Protein AF-A0A151E9A9-F1 (afdb_monomer)

Solvent-accessible surface area (backbone atoms only — not comparable to full-atom values): 10242 Å² total; per-residue (Å²): 112,76,69,57,55,53,50,52,52,50,54,53,57,52,52,72,73,62,75,69,74,76,79,66,44,59,63,55,28,46,74,70,74,24,51,66,46,77,49,75,43,79,44,78,43,98,84,72,51,77,46,80,44,77,44,51,31,26,39,74,47,99,91,40,72,29,50,24,66,41,37,73,67,58,73,32,64,55,94,73,56,66,79,82,77,49,39,49,70,75,35,76,43,68,76,92,71,82,69,76,45,30,60,92,30,38,70,45,62,65,88,93,63,86,81,71,24,26,14,36,74,73,67,75,80,69,68,85,67,52,71,71,48,58,65,52,50,54,53,53,51,52,52,52,52,53,53,52,52,52,51,53,51,51,53,50,55,53,50,49,53,62,67,60,69,74,68,84,125

Structure (mmCIF, N/CA/C/O backbone):
data_AF-A0A151E9A9-F1
#
_entry.id   AF-A0A151E9A9-F1
#
loop_
_atom_site.group_PDB
_atom_site.id
_atom_site.type_symbol
_atom_site.label_atom_id
_atom_site.label_alt_id
_atom_site.label_comp_id
_atom_site.label_asym_id
_atom_site.label_entity_id
_atom_site.label_seq_id
_atom_site.pdbx_PDB_ins_code
_atom_site.Cartn_x
_atom_site.Cartn_y
_atom_site.Cartn_z
_atom_site.occupancy
_atom_site.B_iso_or_equiv
_atom_site.auth_seq_id
_atom_site.auth_comp_id
_atom_site.auth_asym_id
_atom_site.auth_atom_id
_atom_site.pdbx_PDB_model_num
ATOM 1 N N . MET A 1 1 ? 30.237 12.620 -21.733 1.00 59.47 1 MET A N 1
ATOM 2 C CA . MET A 1 1 ? 28.820 12.600 -22.175 1.00 59.47 1 MET A CA 1
ATOM 3 C C . MET A 1 1 ? 28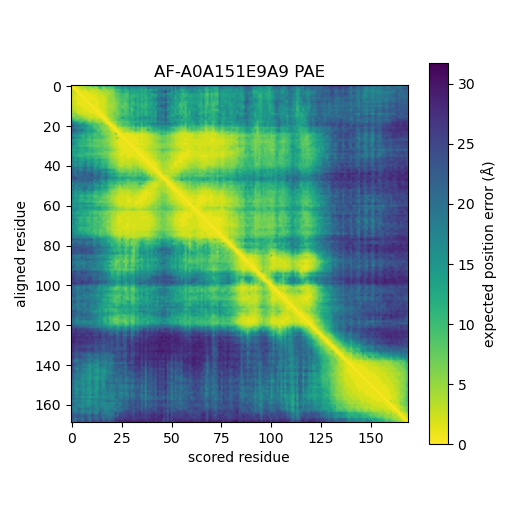.195 11.201 -22.215 1.00 59.47 1 MET A C 1
ATOM 5 O O . MET A 1 1 ? 27.199 11.014 -21.534 1.00 59.47 1 MET A O 1
ATOM 9 N N . LYS A 1 2 ? 28.770 10.189 -22.893 1.00 66.69 2 LYS A N 1
ATOM 10 C CA . LYS A 1 2 ? 28.167 8.832 -22.995 1.00 66.69 2 LYS A CA 1
ATOM 11 C C . LYS A 1 2 ? 27.825 8.154 -21.648 1.00 66.69 2 LYS A C 1
ATOM 13 O O . LYS A 1 2 ? 26.790 7.513 -21.535 1.00 66.69 2 LYS A O 1
ATOM 18 N N . ARG A 1 3 ? 28.650 8.348 -20.608 1.00 75.12 3 ARG A N 1
ATOM 19 C CA . ARG A 1 3 ? 28.414 7.793 -19.255 1.00 75.12 3 ARG A CA 1
ATOM 20 C C . ARG A 1 3 ? 27.231 8.438 -18.513 1.00 75.12 3 ARG A C 1
ATOM 22 O O . ARG A 1 3 ? 26.585 7.770 -17.720 1.00 75.12 3 ARG A O 1
ATOM 29 N N . ILE A 1 4 ? 26.927 9.708 -18.797 1.00 84.38 4 ILE A N 1
ATOM 30 C CA . ILE A 1 4 ? 25.841 10.460 -18.140 1.00 84.38 4 ILE A CA 1
ATOM 31 C C . ILE A 1 4 ? 24.476 9.982 -18.651 1.00 84.38 4 ILE A C 1
ATOM 33 O O . ILE A 1 4 ? 23.560 9.780 -17.863 1.00 84.38 4 ILE A O 1
ATOM 37 N N . ILE A 1 5 ? 24.366 9.719 -19.957 1.00 85.94 5 ILE A N 1
ATOM 38 C CA . ILE A 1 5 ? 23.136 9.208 -20.584 1.00 85.94 5 ILE A CA 1
ATOM 39 C C . ILE A 1 5 ? 22.781 7.814 -20.037 1.00 85.94 5 ILE A C 1
ATOM 41 O O . ILE A 1 5 ? 21.622 7.542 -19.745 1.00 85.94 5 ILE A O 1
ATOM 45 N N . LEU A 1 6 ? 23.786 6.956 -19.828 1.00 78.38 6 LEU A N 1
ATOM 46 C CA . LEU A 1 6 ? 23.614 5.619 -19.246 1.00 78.38 6 LEU A CA 1
ATOM 47 C C . LEU A 1 6 ? 23.111 5.668 -17.794 1.00 78.38 6 LEU A C 1
ATOM 49 O O . LEU A 1 6 ? 22.205 4.921 -17.433 1.00 78.38 6 LEU A O 1
ATOM 53 N N . LEU A 1 7 ? 23.661 6.574 -16.979 1.00 84.00 7 LEU A N 1
ATOM 54 C CA . LEU A 1 7 ? 23.225 6.769 -15.593 1.00 84.00 7 LEU A CA 1
ATOM 55 C C . LEU A 1 7 ? 21.803 7.331 -15.507 1.00 84.00 7 LEU A C 1
ATOM 57 O O . LEU A 1 7 ? 21.016 6.842 -14.701 1.00 84.00 7 LEU A O 1
ATOM 61 N N . LEU A 1 8 ? 21.454 8.303 -16.357 1.00 85.75 8 LEU A N 1
ATOM 62 C CA . LEU A 1 8 ? 20.096 8.852 -16.426 1.00 85.75 8 LEU A CA 1
ATOM 63 C C . LEU A 1 8 ? 19.077 7.794 -16.859 1.00 85.75 8 LEU A C 1
ATOM 65 O O . LEU A 1 8 ? 18.018 7.691 -16.246 1.00 85.75 8 LEU A O 1
ATOM 69 N N . GLY A 1 9 ? 19.412 6.970 -17.858 1.00 84.31 9 GLY A N 1
ATOM 70 C CA . GLY A 1 9 ? 18.560 5.860 -18.290 1.00 84.31 9 GLY A CA 1
ATOM 71 C C . GLY A 1 9 ? 18.319 4.838 -17.176 1.00 84.31 9 GLY A C 1
ATOM 72 O O . GLY A 1 9 ? 17.183 4.428 -16.954 1.00 84.31 9 GLY A O 1
ATOM 73 N N . LEU A 1 10 ? 19.363 4.482 -16.421 1.00 82.12 10 LEU A N 1
ATOM 74 C CA . LEU A 1 10 ? 19.241 3.580 -15.275 1.00 82.12 10 LEU A CA 1
ATOM 75 C C . LEU A 1 10 ? 18.354 4.183 -14.170 1.00 82.12 10 LEU A C 1
ATOM 77 O O . LEU A 1 10 ? 17.442 3.518 -13.685 1.00 82.12 10 LEU A O 1
ATOM 81 N N . LEU A 1 11 ? 18.569 5.452 -13.813 1.00 80.12 11 LEU A N 1
ATOM 82 C CA . LEU A 1 11 ? 17.776 6.161 -12.801 1.00 80.12 11 LEU A CA 1
ATOM 83 C C . LEU A 1 11 ? 16.285 6.224 -13.157 1.00 80.12 11 LEU A C 1
ATOM 85 O O . LEU A 1 11 ? 15.444 6.023 -12.278 1.00 80.12 11 LEU A O 1
ATOM 89 N N . LEU A 1 12 ? 15.964 6.438 -14.437 1.00 79.25 12 LEU A N 1
ATOM 90 C CA . LEU A 1 12 ? 14.586 6.465 -14.933 1.00 79.25 12 LEU A CA 1
ATOM 91 C C . LEU A 1 12 ? 13.909 5.089 -14.824 1.00 79.25 12 LEU A C 1
ATOM 93 O O . LEU A 1 12 ? 12.756 4.995 -14.406 1.00 79.25 12 LEU A O 1
ATOM 97 N N . VAL A 1 13 ? 14.639 4.014 -15.141 1.00 74.25 13 VAL A N 1
ATOM 98 C CA . VAL A 1 13 ? 14.141 2.634 -15.007 1.00 74.25 13 VAL A CA 1
ATOM 99 C C . VAL A 1 13 ? 13.921 2.259 -13.538 1.00 74.25 13 VAL A C 1
ATOM 101 O O . VAL A 1 13 ? 12.913 1.623 -13.219 1.00 74.25 13 VAL A O 1
ATOM 104 N N . LEU A 1 14 ? 14.805 2.686 -12.627 1.00 71.56 14 LEU A N 1
ATOM 105 C CA . LEU A 1 14 ? 14.586 2.496 -11.189 1.00 71.56 14 LEU A CA 1
ATOM 106 C C . LEU A 1 14 ? 13.366 3.286 -10.686 1.00 71.56 14 LEU A C 1
ATOM 108 O O . LEU A 1 14 ? 12.594 2.732 -9.910 1.00 71.56 14 LEU A O 1
ATOM 112 N N . HIS A 1 15 ? 13.123 4.519 -11.149 1.00 68.44 15 HIS A N 1
ATOM 113 C CA . HIS A 1 15 ? 11.946 5.301 -10.724 1.00 68.44 15 HIS A CA 1
ATOM 114 C C . HIS A 1 15 ? 10.619 4.618 -11.082 1.00 68.44 15 HIS A C 1
ATOM 116 O O . HIS A 1 15 ? 9.702 4.588 -10.264 1.00 68.44 15 HIS A O 1
ATOM 122 N N . LEU A 1 16 ? 10.535 3.991 -12.258 1.00 62.66 16 LEU A N 1
ATOM 123 C CA . LEU A 1 16 ? 9.348 3.233 -12.672 1.00 62.66 16 LEU A CA 1
ATOM 124 C C . LEU A 1 16 ? 9.128 1.957 -11.843 1.00 62.66 16 LEU A C 1
ATOM 126 O O . LEU A 1 16 ? 8.011 1.448 -11.786 1.00 62.66 16 LEU A O 1
ATOM 130 N N . CYS A 1 17 ? 10.165 1.442 -11.178 1.00 57.75 17 CYS A N 1
ATOM 131 C CA . CYS A 1 17 ? 10.049 0.272 -10.307 1.00 57.75 17 CYS A CA 1
ATOM 132 C C . CYS A 1 17 ? 9.557 0.613 -8.890 1.00 57.75 17 CYS A C 1
ATOM 134 O O . CYS A 1 17 ? 9.108 -0.292 -8.190 1.00 57.75 17 CYS A O 1
ATOM 136 N N . PHE A 1 18 ? 9.612 1.884 -8.474 1.00 52.53 18 PHE A N 1
ATOM 137 C CA . PHE A 1 18 ? 9.279 2.320 -7.111 1.00 52.53 18 PHE A CA 1
ATOM 138 C C . PHE A 1 18 ? 8.102 3.291 -7.034 1.00 52.53 18 PHE A C 1
ATOM 140 O O . PHE A 1 18 ? 7.978 4.012 -6.045 1.00 52.53 18 PHE A O 1
ATOM 147 N N . ALA A 1 19 ? 7.194 3.285 -8.012 1.00 50.09 19 ALA A N 1
ATOM 148 C CA . ALA A 1 19 ? 5.866 3.864 -7.819 1.00 50.09 19 ALA A CA 1
ATOM 149 C C . ALA A 1 19 ? 5.063 2.999 -6.823 1.00 50.09 19 ALA A C 1
ATOM 151 O O . ALA A 1 19 ? 4.071 2.359 -7.165 1.00 50.09 19 ALA A O 1
ATOM 152 N N . ALA A 1 20 ? 5.541 2.930 -5.581 1.00 53.81 20 ALA A N 1
ATOM 153 C CA . ALA A 1 20 ? 4.790 2.447 -4.447 1.00 53.81 20 ALA A CA 1
ATOM 154 C C . ALA A 1 20 ? 3.724 3.507 -4.182 1.00 53.81 20 ALA A C 1
ATOM 156 O O . ALA A 1 20 ? 3.993 4.558 -3.601 1.00 53.81 20 ALA A O 1
ATOM 157 N N . THR A 1 21 ? 2.516 3.256 -4.677 1.00 60.34 21 THR A N 1
ATOM 158 C CA . THR A 1 21 ? 1.333 3.969 -4.207 1.00 60.34 21 THR A CA 1
ATOM 159 C C . THR A 1 21 ? 1.311 3.856 -2.683 1.00 60.34 21 THR A C 1
ATOM 161 O O . THR A 1 21 ? 1.672 2.819 -2.137 1.00 60.34 21 THR A O 1
ATOM 164 N N . ALA A 1 22 ? 1.008 4.935 -1.966 1.00 62.56 22 ALA A N 1
ATOM 165 C CA . ALA A 1 22 ? 0.896 4.872 -0.512 1.00 62.56 22 ALA A CA 1
ATOM 166 C C . ALA A 1 22 ? -0.346 4.041 -0.131 1.00 62.56 22 ALA A C 1
ATOM 168 O O . ALA A 1 22 ? -1.347 4.127 -0.846 1.00 62.56 22 ALA A O 1
ATOM 169 N N . PRO A 1 23 ? -0.317 3.245 0.957 1.00 66.81 23 PRO A N 1
ATOM 170 C CA . PRO A 1 23 ? -1.491 2.496 1.406 1.00 66.81 23 PRO A CA 1
ATOM 171 C C . PRO A 1 23 ? -2.697 3.426 1.596 1.00 66.81 23 PRO A C 1
ATOM 173 O O . PRO A 1 23 ? -2.516 4.576 2.006 1.00 66.81 23 PRO A O 1
ATOM 176 N N . PRO A 1 24 ? -3.931 2.961 1.324 1.00 75.56 24 PRO A N 1
ATOM 177 C CA . PRO A 1 24 ? -5.130 3.789 1.293 1.00 75.56 24 PRO A CA 1
ATOM 178 C C . PRO A 1 24 ? -5.671 3.913 2.720 1.00 75.56 24 PRO A C 1
ATOM 180 O O . PRO A 1 24 ? -6.800 3.543 3.037 1.00 75.56 24 PRO A O 1
ATOM 183 N N . VAL A 1 25 ? -4.800 4.342 3.631 1.00 82.94 25 VAL A N 1
ATOM 184 C CA . VAL A 1 25 ? -5.047 4.289 5.071 1.00 82.94 25 VAL A CA 1
ATOM 185 C C . VAL A 1 25 ? -6.222 5.191 5.450 1.00 82.94 25 VAL A C 1
ATOM 187 O O . VAL A 1 25 ? -7.031 4.829 6.301 1.00 82.94 25 VAL A O 1
ATOM 190 N N . LYS A 1 26 ? -6.349 6.331 4.760 1.00 85.62 26 LYS A N 1
ATOM 191 C CA . LYS A 1 26 ? -7.487 7.241 4.880 1.00 85.62 26 LYS A CA 1
ATOM 192 C C . LYS A 1 26 ? -8.802 6.541 4.541 1.00 85.62 26 LYS A C 1
ATOM 194 O O . LYS A 1 26 ? -9.681 6.468 5.394 1.00 85.62 26 LYS A O 1
ATOM 199 N N . ASP A 1 27 ? -8.899 5.981 3.338 1.00 79.50 27 ASP A N 1
ATOM 200 C CA . ASP A 1 27 ? -10.132 5.353 2.854 1.00 79.50 27 ASP A CA 1
ATOM 201 C C . ASP A 1 27 ? -10.527 4.165 3.735 1.00 79.50 27 ASP A C 1
ATOM 203 O O . ASP A 1 27 ? -11.706 3.941 4.006 1.00 79.50 27 ASP A O 1
ATOM 207 N N . TYR A 1 28 ? -9.544 3.411 4.238 1.00 81.12 28 TYR A N 1
ATOM 208 C CA . TYR A 1 28 ? -9.807 2.343 5.197 1.00 81.12 28 TYR A CA 1
ATOM 209 C C . TYR A 1 28 ? -10.418 2.877 6.497 1.00 81.12 28 TYR A C 1
ATOM 211 O O . TYR A 1 28 ? -11.388 2.311 6.990 1.00 81.12 28 TYR A O 1
ATOM 219 N N . CYS A 1 29 ? -9.878 3.969 7.036 1.00 86.44 29 CYS A N 1
ATOM 220 C CA . CYS A 1 29 ? -10.363 4.608 8.255 1.00 86.44 29 CYS A CA 1
ATOM 221 C C . CYS A 1 29 ? -11.822 5.075 8.136 1.00 86.44 29 CYS A C 1
ATOM 223 O O . CYS A 1 29 ? -12.672 4.709 8.948 1.00 86.44 29 CYS A O 1
ATOM 225 N N . GLU A 1 30 ? -12.109 5.838 7.081 1.00 87.81 30 GLU A N 1
ATOM 226 C CA . GLU A 1 30 ? -13.418 6.454 6.847 1.00 87.81 30 GLU A CA 1
ATOM 227 C C . GLU A 1 30 ? -14.491 5.395 6.562 1.00 87.81 30 GLU A C 1
ATOM 229 O O . GLU A 1 30 ? -15.607 5.482 7.073 1.00 87.81 30 GLU A O 1
ATOM 234 N N . ASN A 1 31 ? -14.144 4.326 5.837 1.00 81.88 31 ASN A N 1
ATOM 235 C CA . ASN A 1 31 ? -15.067 3.218 5.575 1.00 81.88 31 ASN A CA 1
ATOM 236 C C . ASN A 1 31 ? -15.436 2.407 6.826 1.00 81.88 31 ASN A C 1
ATOM 238 O O . ASN A 1 31 ? -16.465 1.733 6.832 1.00 81.88 31 ASN A O 1
ATOM 242 N N . GLN A 1 32 ? -14.618 2.452 7.879 1.00 81.75 32 GLN A N 1
ATOM 243 C CA . GLN A 1 32 ? -14.958 1.859 9.176 1.00 81.75 32 GLN A CA 1
ATOM 244 C C . GLN A 1 32 ? -15.883 2.764 10.009 1.00 81.75 32 GLN A C 1
ATOM 246 O O . GLN A 1 32 ? -16.250 2.406 11.127 1.00 81.75 32 GLN A O 1
ATOM 251 N N . GLY A 1 33 ? -16.275 3.924 9.470 1.00 87.19 33 GLY A N 1
ATOM 252 C CA . GLY A 1 33 ? -17.073 4.925 10.172 1.00 87.19 33 GLY A CA 1
ATOM 253 C C . GLY A 1 33 ? -16.258 5.764 11.157 1.00 87.19 33 GLY A C 1
ATOM 254 O O . GLY A 1 33 ? -16.839 6.363 12.059 1.00 87.19 33 GLY A O 1
ATOM 255 N N . TYR A 1 34 ? -14.928 5.792 11.014 1.00 92.12 34 TYR A N 1
ATOM 256 C CA . TYR A 1 34 ? -14.027 6.530 11.897 1.00 92.12 34 TYR A CA 1
ATOM 257 C C . TYR A 1 34 ? -13.516 7.812 11.252 1.00 92.12 34 TYR A C 1
ATOM 259 O O . TYR A 1 34 ? -13.398 7.922 10.033 1.00 92.12 34 TYR A O 1
ATOM 267 N N . GLU A 1 35 ? -13.185 8.789 12.091 1.00 95.00 35 GLU A N 1
ATOM 268 C CA . GLU A 1 35 ? -12.646 10.064 11.635 1.00 95.00 35 GLU A CA 1
ATOM 269 C C . GLU A 1 35 ? -11.143 9.925 11.358 1.00 95.00 35 GLU A C 1
ATOM 271 O O . GLU A 1 35 ? -10.360 9.522 12.228 1.00 95.00 35 GLU A O 1
ATOM 276 N N . TYR A 1 36 ? -10.738 10.273 10.137 1.00 94.19 36 TYR A N 1
ATOM 277 C CA . TYR A 1 36 ? -9.335 10.355 9.755 1.00 94.19 36 TYR A CA 1
ATOM 278 C C . TYR A 1 36 ? -8.762 11.721 10.133 1.00 94.19 36 TYR A C 1
ATOM 280 O O . TYR A 1 36 ? -9.256 12.760 9.696 1.00 94.19 36 TYR A O 1
ATOM 288 N N . SER A 1 37 ? -7.685 11.724 10.914 1.00 93.81 37 SER A N 1
ATOM 289 C CA . SER A 1 37 ? -7.035 12.947 11.381 1.00 93.81 37 SER A CA 1
ATOM 290 C C . SER A 1 37 ? -5.542 12.923 11.084 1.00 93.81 37 SER A C 1
ATOM 292 O O . SER A 1 37 ? -4.878 11.890 11.175 1.00 93.81 37 SER A O 1
ATOM 294 N N . THR A 1 38 ? -4.986 14.083 10.749 1.00 93.88 38 THR A N 1
ATOM 295 C CA . THR A 1 38 ? -3.549 14.255 10.527 1.00 93.88 38 THR A CA 1
ATOM 296 C C . THR A 1 38 ? -2.979 15.184 11.580 1.00 93.88 38 THR A C 1
ATOM 298 O O . THR A 1 38 ? -3.471 16.301 11.746 1.00 93.88 38 THR A O 1
ATOM 301 N N . LYS A 1 39 ? -1.915 14.761 12.261 1.00 91.81 39 LYS A N 1
ATOM 302 C CA . LYS A 1 39 ? -1.221 15.596 13.244 1.00 91.81 39 LYS A CA 1
ATOM 303 C C . LYS A 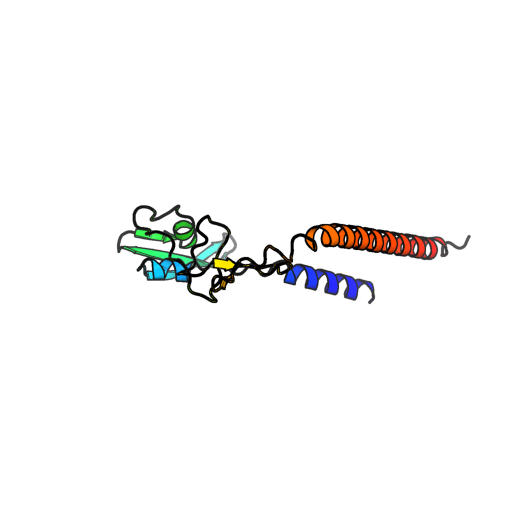1 39 ? 0.237 15.742 12.848 1.00 91.81 39 LYS A C 1
ATOM 305 O O . LYS A 1 39 ? 0.970 14.756 12.768 1.00 91.81 39 LYS A O 1
ATOM 310 N N . THR A 1 40 ? 0.657 16.980 12.633 1.00 91.62 40 THR A N 1
ATOM 311 C CA . THR A 1 40 ? 2.071 17.309 12.464 1.00 91.62 40 THR A CA 1
ATOM 312 C C . THR A 1 40 ? 2.727 17.344 13.836 1.00 91.62 40 THR A C 1
ATOM 314 O O . THR A 1 40 ? 2.302 18.088 14.719 1.00 91.62 40 THR A O 1
ATOM 317 N N . ILE A 1 41 ? 3.735 16.501 14.027 1.00 87.94 41 ILE A N 1
ATOM 318 C CA . ILE A 1 41 ? 4.572 16.487 15.220 1.00 87.94 41 ILE A CA 1
ATOM 319 C C . ILE A 1 41 ? 5.847 17.246 14.881 1.00 87.94 41 ILE A C 1
ATOM 321 O O . ILE A 1 41 ? 6.593 16.845 13.984 1.00 87.94 41 ILE A O 1
ATOM 325 N N . ILE A 1 42 ? 6.065 18.343 15.598 1.00 90.38 42 ILE A N 1
ATOM 326 C CA . ILE A 1 42 ? 7.289 19.131 15.525 1.00 90.38 42 ILE A CA 1
ATOM 327 C C . ILE A 1 42 ? 8.276 18.488 16.493 1.00 90.38 42 ILE A C 1
ATOM 329 O O . ILE A 1 42 ? 8.106 18.577 17.710 1.00 90.38 42 ILE A O 1
ATOM 333 N N . ASN A 1 43 ? 9.279 17.801 15.957 1.00 88.19 43 ASN A N 1
ATOM 334 C CA . ASN A 1 43 ? 10.338 17.225 16.770 1.00 88.19 43 ASN A CA 1
ATOM 335 C C . ASN A 1 43 ? 11.544 18.168 16.760 1.00 88.19 43 ASN A C 1
ATOM 337 O O . ASN A 1 43 ? 12.049 18.544 15.700 1.00 88.19 43 ASN A O 1
ATOM 341 N N . MET A 1 44 ? 12.024 18.524 17.950 1.00 84.19 44 MET A N 1
ATOM 342 C CA . MET A 1 44 ? 13.285 19.242 18.113 1.00 84.19 44 MET A CA 1
ATOM 343 C C . MET A 1 44 ? 14.420 18.235 18.279 1.00 84.19 44 MET A C 1
ATOM 345 O O . MET A 1 44 ? 14.378 17.379 19.161 1.00 84.19 44 MET A O 1
ATOM 349 N N . THR A 1 45 ? 15.437 18.335 17.424 1.00 84.31 45 THR A N 1
ATOM 350 C CA . THR A 1 45 ? 16.687 17.578 17.597 1.00 84.31 45 THR A CA 1
ATOM 351 C C . THR A 1 45 ? 17.645 18.327 18.528 1.00 84.31 45 THR A C 1
ATOM 353 O O . THR A 1 45 ? 17.562 19.548 18.647 1.00 84.31 45 THR A O 1
ATOM 356 N N . GLU A 1 46 ? 18.595 17.614 19.141 1.00 83.31 46 GLU A N 1
ATOM 357 C CA . GLU A 1 46 ? 19.625 18.179 20.035 1.00 83.31 46 GLU A CA 1
ATOM 358 C C . GLU A 1 46 ? 20.415 19.339 19.382 1.00 83.31 46 GLU A C 1
ATOM 360 O O . GLU A 1 46 ? 20.749 20.318 20.042 1.00 83.31 46 GLU A O 1
ATOM 365 N N . ASN A 1 47 ? 20.571 19.316 18.050 1.00 89.69 47 ASN A N 1
ATOM 366 C CA . ASN A 1 47 ? 21.186 20.389 17.255 1.00 89.69 47 ASN A CA 1
ATOM 367 C C . ASN A 1 47 ? 20.230 21.532 16.827 1.00 89.69 47 ASN A C 1
ATOM 369 O O . ASN A 1 47 ? 20.555 22.279 15.906 1.00 89.69 47 ASN A O 1
ATOM 373 N N . ARG A 1 48 ? 19.046 21.687 17.445 1.00 77.94 48 ARG A N 1
ATOM 374 C CA . ARG A 1 48 ? 17.998 22.676 17.077 1.00 77.94 48 ARG A CA 1
ATOM 375 C C . ARG A 1 48 ? 17.537 22.639 15.614 1.00 77.94 48 ARG A 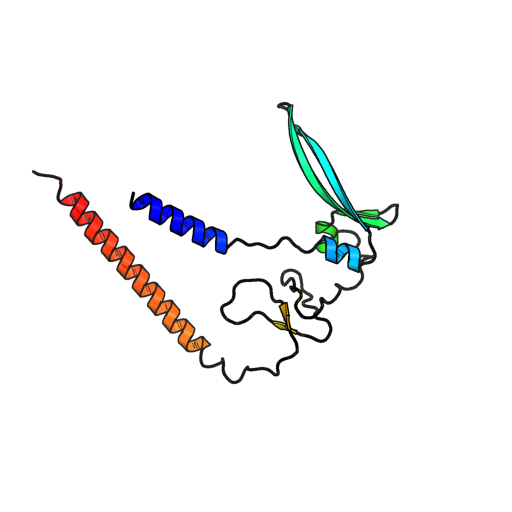C 1
ATOM 377 O O . ARG A 1 48 ? 16.957 23.598 15.115 1.00 77.94 48 ARG A O 1
ATOM 384 N N . THR A 1 49 ? 17.752 21.532 14.920 1.00 80.31 49 THR A N 1
ATOM 385 C CA . THR 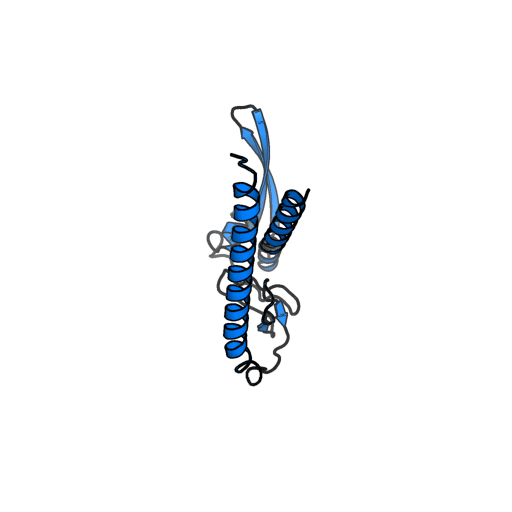A 1 49 ? 17.079 21.274 13.651 1.00 80.31 49 THR A CA 1
ATOM 386 C C . THR A 1 49 ? 15.632 20.880 13.941 1.00 80.31 49 THR A C 1
ATOM 388 O O . THR A 1 49 ? 15.371 19.942 14.699 1.00 80.31 49 THR A O 1
ATOM 391 N N . GLU A 1 50 ? 14.690 21.638 13.389 1.00 84.81 50 GLU A N 1
ATOM 392 C CA . GLU A 1 50 ? 13.261 21.336 13.433 1.00 84.81 50 GLU A CA 1
ATOM 393 C C . GLU A 1 50 ? 12.930 20.400 12.271 1.00 84.81 50 GLU A C 1
ATOM 395 O O . GLU A 1 50 ? 13.240 20.707 11.117 1.00 84.81 50 GLU A O 1
ATOM 400 N N . TYR A 1 51 ? 12.320 19.250 12.561 1.00 84.00 51 TYR A N 1
ATOM 401 C CA . TYR A 1 51 ? 11.774 18.390 11.517 1.00 84.00 51 TYR A CA 1
ATOM 402 C C . TYR A 1 51 ? 10.306 18.074 11.793 1.00 84.00 51 TYR A C 1
ATOM 404 O O . TYR A 1 51 ? 9.917 17.625 12.875 1.00 84.00 51 TYR A O 1
ATOM 412 N N . ASN A 1 52 ? 9.490 18.309 10.768 1.00 86.12 52 ASN A N 1
ATOM 413 C CA . ASN A 1 52 ? 8.052 18.108 10.813 1.00 86.12 52 ASN A CA 1
ATOM 414 C C . ASN A 1 52 ? 7.725 16.692 10.359 1.00 86.12 52 ASN A C 1
ATOM 416 O O . ASN A 1 52 ? 7.945 16.331 9.204 1.00 86.12 52 ASN A O 1
ATOM 420 N N . THR A 1 53 ? 7.187 15.889 11.276 1.00 86.94 53 THR A N 1
ATOM 421 C CA . THR A 1 53 ? 6.692 14.547 10.959 1.00 86.94 53 THR A CA 1
ATOM 422 C C . THR A 1 53 ? 5.172 14.571 10.950 1.00 86.94 53 THR A C 1
ATOM 424 O O . THR A 1 53 ? 4.542 14.710 11.998 1.00 86.94 53 THR A O 1
ATOM 427 N N . THR A 1 54 ? 4.559 14.420 9.779 1.00 88.44 54 THR A N 1
ATOM 428 C CA . THR A 1 54 ? 3.109 14.230 9.687 1.00 88.44 54 THR A CA 1
ATOM 429 C C . THR A 1 54 ? 2.775 12.788 10.041 1.00 88.44 54 THR A C 1
ATOM 431 O O . THR A 1 54 ? 3.221 11.860 9.368 1.00 88.44 54 THR A O 1
ATOM 434 N N . LYS A 1 55 ? 1.997 12.600 11.108 1.00 91.62 55 LYS A N 1
ATOM 435 C CA . LYS A 1 55 ? 1.410 11.307 11.462 1.00 91.62 55 LYS A CA 1
ATOM 436 C C . LYS A 1 55 ? -0.078 11.296 11.142 1.00 91.62 55 LYS A C 1
ATOM 438 O O . LYS A 1 55 ? -0.756 12.322 11.234 1.00 91.62 55 LYS A O 1
ATOM 443 N N . PHE A 1 56 ? -0.568 10.120 10.787 1.00 93.38 56 PHE A N 1
ATOM 444 C CA . PHE A 1 56 ? -1.947 9.884 10.387 1.00 93.38 56 PHE A CA 1
ATOM 445 C C . PHE A 1 56 ? -2.621 9.032 11.452 1.00 93.38 56 PHE A C 1
ATOM 447 O O . PHE A 1 56 ? -2.021 8.077 11.944 1.00 93.38 56 PHE A O 1
ATOM 454 N N . TYR A 1 57 ? -3.856 9.365 11.805 1.00 94.81 57 TYR A N 1
ATOM 455 C CA . TYR A 1 57 ? -4.583 8.714 12.885 1.00 94.81 57 TYR A CA 1
ATOM 456 C C . TYR A 1 57 ? -6.015 8.383 12.484 1.00 94.81 57 TYR A C 1
ATOM 458 O O . TYR A 1 57 ? -6.644 9.110 11.718 1.00 94.81 57 TYR A O 1
ATOM 466 N N . CYS A 1 58 ? -6.526 7.311 13.079 1.00 93.62 58 CYS A N 1
ATOM 467 C CA . CYS A 1 58 ? -7.931 6.939 13.069 1.00 93.62 58 CYS A CA 1
ATOM 468 C C . CYS A 1 58 ? -8.532 7.152 14.451 1.00 93.62 58 CYS A C 1
ATOM 470 O O . CYS A 1 58 ? -8.151 6.463 15.406 1.00 93.62 58 CYS A O 1
ATOM 472 N N . LYS A 1 59 ? -9.471 8.092 14.567 1.00 95.25 59 LYS A N 1
ATOM 473 C CA . LYS A 1 59 ? -10.222 8.327 15.801 1.00 95.25 59 LYS A CA 1
ATOM 474 C C . LYS A 1 59 ? -11.417 7.373 15.842 1.00 95.25 59 LYS A C 1
ATOM 476 O O . LYS A 1 59 ? -12.428 7.587 15.181 1.00 95.25 59 LYS A O 1
ATOM 481 N N . ILE A 1 60 ? -11.270 6.302 16.617 1.00 93.06 60 ILE A N 1
ATOM 482 C CA . ILE A 1 60 ? -12.262 5.225 16.744 1.00 93.06 60 ILE A CA 1
ATOM 483 C C . ILE A 1 60 ? -13.360 5.613 17.740 1.00 93.06 60 ILE A C 1
ATOM 485 O O . ILE A 1 60 ? -14.524 5.263 17.576 1.00 93.06 60 ILE A O 1
ATOM 489 N N . SER A 1 61 ? -12.977 6.314 18.805 1.00 92.56 61 SER A N 1
ATOM 490 C CA . SER A 1 61 ? -13.876 6.900 19.803 1.00 92.56 61 SER A CA 1
ATOM 491 C C . SER A 1 61 ? -13.165 8.068 20.485 1.00 92.56 61 SER A C 1
ATOM 493 O O . SER A 1 61 ? -11.975 8.285 20.251 1.00 92.56 61 SER A O 1
ATOM 495 N N . ASP A 1 62 ? -13.845 8.794 21.371 1.00 91.12 62 ASP A N 1
ATOM 496 C CA . ASP A 1 62 ? -13.226 9.911 22.100 1.00 91.12 62 ASP A CA 1
ATOM 497 C C . ASP A 1 62 ? -12.016 9.495 22.948 1.00 91.12 62 ASP A C 1
ATOM 499 O O . ASP A 1 62 ? -11.072 10.267 23.091 1.00 91.12 62 ASP A O 1
ATOM 503 N N . ASN A 1 63 ? -11.993 8.246 23.424 1.00 92.38 63 ASN A N 1
ATOM 504 C CA . ASN A 1 63 ? -10.912 7.712 24.257 1.00 92.38 63 ASN A CA 1
ATOM 505 C C . ASN A 1 63 ? -9.938 6.800 23.495 1.00 92.38 63 ASN A C 1
ATOM 507 O O . ASN A 1 63 ? -8.984 6.299 24.090 1.00 92.38 63 ASN A O 1
ATOM 511 N N . LEU A 1 64 ? -10.165 6.546 22.200 1.00 92.69 64 LEU A N 1
ATOM 512 C CA . LEU A 1 64 ? -9.332 5.636 21.413 1.00 92.69 64 LEU A CA 1
ATOM 513 C C . LEU A 1 64 ? -8.988 6.244 20.058 1.00 92.69 64 LEU A C 1
ATOM 515 O O . LEU A 1 64 ? -9.826 6.333 19.161 1.00 92.69 64 LEU A O 1
ATOM 519 N N . THR A 1 65 ? -7.717 6.597 19.910 1.00 94.38 65 THR A N 1
ATOM 520 C CA . THR A 1 65 ? -7.116 7.023 18.647 1.00 94.38 65 THR A CA 1
ATOM 521 C C . THR A 1 65 ? -5.968 6.080 18.317 1.00 94.38 65 THR A C 1
ATOM 523 O O . THR A 1 65 ? -5.094 5.854 19.152 1.00 94.38 65 THR A O 1
ATOM 526 N N . CYS A 1 66 ? -5.976 5.525 17.113 1.00 94.19 66 CYS A N 1
ATOM 527 C CA . CYS A 1 66 ? -4.928 4.637 16.624 1.00 94.19 66 CYS A CA 1
ATOM 528 C C . CYS A 1 66 ? -4.075 5.354 15.581 1.00 94.19 66 CYS A C 1
ATOM 530 O O . CYS A 1 66 ? -4.609 6.140 14.799 1.00 94.19 66 CYS A O 1
ATOM 532 N N . ASP A 1 67 ? -2.776 5.051 15.521 1.00 94.44 67 ASP A N 1
ATOM 533 C CA . ASP A 1 67 ? -2.000 5.346 14.315 1.00 94.44 67 ASP A CA 1
ATOM 534 C C . ASP A 1 67 ? -2.666 4.635 13.133 1.00 94.44 67 ASP A C 1
ATOM 536 O O . ASP A 1 67 ? -3.093 3.480 13.240 1.00 94.44 67 ASP A O 1
ATOM 540 N N . ALA A 1 68 ? -2.833 5.350 12.028 1.00 90.44 68 ALA A N 1
ATOM 541 C CA . ALA A 1 68 ? -3.656 4.880 10.933 1.00 90.44 68 ALA A CA 1
ATOM 542 C C . ALA A 1 68 ? -3.033 3.636 10.265 1.00 90.44 68 ALA A C 1
ATOM 544 O O . ALA A 1 68 ? -3.763 2.719 9.884 1.00 90.44 68 ALA A O 1
ATOM 545 N N . PHE A 1 69 ? -1.697 3.536 10.198 1.00 87.94 69 PHE A N 1
ATOM 546 C CA . PHE A 1 69 ? -1.021 2.344 9.678 1.00 87.94 69 PHE A CA 1
ATOM 547 C C . PHE A 1 69 ? -1.160 1.158 10.629 1.00 87.94 69 PHE A C 1
ATOM 549 O O . PHE A 1 69 ? -1.390 0.039 10.172 1.00 87.94 69 PHE A O 1
ATOM 556 N N . ASP A 1 70 ? -1.070 1.387 11.939 1.00 89.75 70 ASP A N 1
ATOM 557 C CA . ASP A 1 70 ? -1.285 0.330 12.932 1.00 89.75 70 ASP A CA 1
ATOM 558 C C . ASP A 1 70 ? -2.741 -0.145 12.960 1.00 89.75 70 ASP A C 1
ATOM 560 O O . ASP A 1 70 ? -2.998 -1.338 13.135 1.00 89.75 70 ASP A O 1
ATOM 564 N N . PHE A 1 71 ? -3.698 0.757 12.748 1.00 88.00 71 PHE A N 1
ATOM 565 C CA . PHE A 1 71 ? -5.107 0.408 12.582 1.00 88.00 71 PHE A CA 1
ATOM 566 C C . PHE A 1 71 ? -5.326 -0.426 11.310 1.00 88.00 71 PHE A C 1
ATOM 568 O O . PHE A 1 71 ? -5.920 -1.503 11.360 1.00 88.00 71 PHE A O 1
ATOM 575 N N . TYR A 1 72 ? -4.762 0.011 10.181 1.00 81.94 72 TYR A N 1
ATOM 576 C CA . TYR A 1 72 ? -4.805 -0.717 8.908 1.00 81.94 72 TYR A CA 1
ATOM 577 C C . TYR A 1 72 ? -4.122 -2.096 8.972 1.00 81.94 72 TYR A C 1
ATOM 579 O O . TYR A 1 72 ? -4.552 -3.057 8.324 1.00 81.94 72 TYR A O 1
ATOM 587 N N . ALA A 1 73 ? -3.066 -2.216 9.776 1.00 80.19 73 ALA A N 1
ATOM 588 C CA . ALA A 1 73 ? -2.337 -3.456 10.019 1.00 80.19 73 ALA A CA 1
ATOM 589 C C . ALA A 1 73 ? -2.96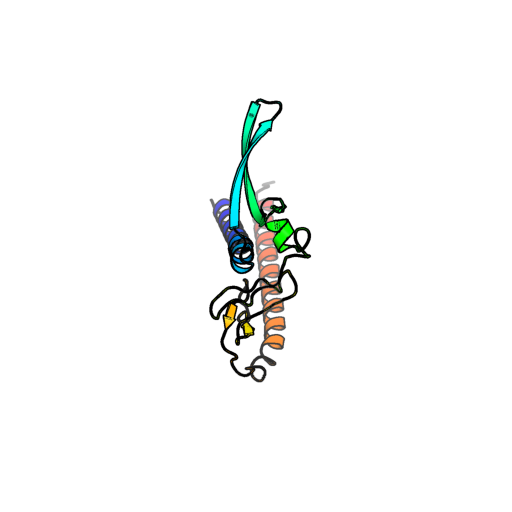3 -4.334 11.118 1.00 80.19 73 ALA A C 1
ATOM 591 O O . ALA A 1 73 ? -2.346 -5.327 11.499 1.00 80.19 73 ALA A O 1
ATOM 592 N N . TYR A 1 74 ? -4.153 -3.991 11.632 1.00 81.62 74 TYR A N 1
ATOM 593 C CA . TYR A 1 74 ? -4.828 -4.731 12.706 1.00 81.62 74 TYR A CA 1
ATOM 594 C C . TYR A 1 74 ? -3.973 -4.881 13.978 1.00 81.62 74 TYR A C 1
ATOM 596 O O . TYR A 1 74 ? -4.068 -5.868 14.702 1.00 81.62 74 TYR A O 1
ATOM 604 N N . LYS A 1 75 ? -3.118 -3.903 14.275 1.00 86.50 75 LYS A N 1
ATOM 605 C CA . LYS A 1 75 ? -2.358 -3.846 15.534 1.00 86.50 75 LYS A CA 1
ATOM 606 C C . LYS A 1 75 ? -3.086 -3.034 16.599 1.00 86.50 75 LYS A C 1
ATOM 608 O O . LYS A 1 75 ? -2.959 -3.315 17.786 1.00 86.50 75 LYS A O 1
ATOM 613 N N . CYS A 1 76 ? -3.867 -2.045 16.173 1.00 88.31 76 CYS A N 1
ATOM 614 C CA . CYS A 1 76 ? -4.658 -1.175 17.036 1.00 88.31 76 CYS A CA 1
ATOM 615 C C . CYS A 1 76 ? -6.135 -1.243 16.630 1.00 88.31 76 CYS A C 1
ATOM 617 O O . CYS A 1 76 ? -6.445 -1.406 15.456 1.00 88.31 76 CYS A O 1
ATOM 619 N N . GLY A 1 77 ? -7.061 -1.151 17.589 1.00 82.69 77 GLY A N 1
ATOM 620 C CA . GLY A 1 77 ? -8.496 -1.056 17.287 1.00 82.69 77 GLY A CA 1
ATOM 621 C C . GLY A 1 77 ? -9.167 -2.327 16.747 1.00 82.69 77 GLY A C 1
ATOM 622 O O . GLY A 1 77 ? -10.312 -2.253 16.319 1.00 82.69 77 GLY A O 1
ATOM 623 N N . VAL A 1 78 ? -8.510 -3.493 16.802 1.00 74.94 78 VAL A N 1
ATOM 624 C CA . VAL A 1 78 ? -8.991 -4.771 16.220 1.00 74.94 78 VAL A CA 1
ATOM 625 C C . VAL A 1 78 ? -10.388 -5.173 16.690 1.00 74.94 78 VAL A C 1
ATOM 627 O O . VAL A 1 78 ? -11.185 -5.687 15.916 1.00 74.94 78 VAL A O 1
ATOM 630 N N . LYS A 1 79 ? -10.705 -4.924 17.965 1.00 76.81 79 LYS A N 1
ATOM 631 C CA . LYS A 1 79 ? -12.030 -5.230 18.530 1.00 76.81 79 LYS A CA 1
ATOM 632 C C . LYS A 1 79 ? -13.148 -4.372 17.930 1.00 76.81 79 LYS A C 1
ATOM 634 O O . LYS A 1 79 ? -14.308 -4.753 18.022 1.00 76.81 79 LYS A O 1
ATOM 639 N N . ASN A 1 80 ? -12.787 -3.238 17.337 1.00 66.50 80 ASN A N 1
ATOM 640 C CA . ASN A 1 80 ? -13.714 -2.263 16.786 1.00 66.50 80 ASN A CA 1
ATOM 641 C C . ASN A 1 80 ? -13.703 -2.299 15.250 1.00 66.50 80 ASN A C 1
ATOM 643 O O . ASN A 1 80 ? -14.702 -1.945 14.639 1.00 66.50 80 ASN A O 1
ATOM 647 N N . SER A 1 81 ? -12.630 -2.789 14.616 1.00 64.19 81 SER A N 1
ATOM 648 C CA . SER A 1 81 ? -12.591 -2.949 13.162 1.00 64.19 81 SER A CA 1
ATOM 649 C C . SER A 1 81 ? -13.608 -3.991 12.697 1.00 64.19 81 SER A C 1
ATOM 651 O O . SER A 1 81 ? -13.562 -5.154 13.107 1.00 64.19 81 SER A O 1
ATOM 653 N N . THR A 1 82 ? -14.486 -3.594 11.787 1.00 64.81 82 THR A N 1
ATOM 654 C CA . THR A 1 82 ? -15.271 -4.522 10.974 1.00 64.81 82 THR A CA 1
ATOM 655 C C . THR A 1 82 ? -14.379 -5.165 9.899 1.00 64.81 82 THR A C 1
ATOM 657 O O . THR A 1 82 ? -13.205 -4.816 9.743 1.00 64.81 82 THR A O 1
ATOM 660 N N . LYS A 1 83 ? -14.904 -6.159 9.166 1.00 64.38 83 LYS A N 1
ATOM 661 C CA . LYS A 1 83 ? -14.196 -6.759 8.019 1.00 64.38 83 LYS A CA 1
ATOM 662 C C . LYS A 1 83 ? -13.687 -5.663 7.074 1.00 64.38 83 LYS A C 1
ATOM 664 O O . LYS A 1 83 ? -14.332 -4.621 6.941 1.00 64.38 83 LYS A O 1
ATOM 669 N N . ARG A 1 84 ? -12.555 -5.905 6.398 1.00 66.94 84 ARG A N 1
ATOM 670 C CA . ARG A 1 84 ? -12.054 -4.966 5.385 1.00 66.94 84 ARG A CA 1
ATOM 671 C C . ARG A 1 84 ? -13.169 -4.681 4.371 1.00 66.94 84 ARG A C 1
ATOM 673 O O . ARG A 1 84 ? -13.750 -5.637 3.849 1.00 66.94 84 ARG A O 1
ATOM 680 N N . PRO A 1 85 ? -13.494 -3.405 4.107 1.00 63.75 85 PRO A N 1
ATOM 681 C CA . PRO A 1 85 ? -14.509 -3.063 3.130 1.00 63.75 85 PRO A CA 1
ATOM 682 C C . PRO A 1 85 ? -14.023 -3.524 1.760 1.00 63.75 85 PRO A C 1
ATOM 684 O O . PRO A 1 85 ? -12.862 -3.340 1.395 1.00 63.75 85 PRO A O 1
ATOM 687 N N . CYS A 1 86 ? -14.919 -4.156 1.015 1.00 74.94 86 CYS A N 1
ATOM 688 C CA . CYS A 1 86 ? -14.647 -4.523 -0.361 1.00 74.94 86 CYS A CA 1
ATOM 689 C C . CYS A 1 86 ? -14.655 -3.256 -1.211 1.00 74.94 86 CYS A C 1
ATOM 691 O O . CYS A 1 86 ? -15.598 -2.466 -1.113 1.00 74.94 86 CYS A O 1
ATOM 693 N N . VAL A 1 87 ? -13.628 -3.069 -2.033 1.00 80.25 87 VAL A N 1
ATOM 694 C CA . VAL A 1 87 ? -13.535 -1.899 -2.912 1.00 80.25 87 VAL A CA 1
ATOM 695 C C . VAL A 1 87 ? -14.454 -2.078 -4.125 1.00 80.25 87 VAL A C 1
ATOM 697 O O . VAL A 1 87 ? -14.869 -3.202 -4.455 1.00 80.25 87 VAL A O 1
ATOM 700 N N . LYS A 1 88 ? -14.867 -0.967 -4.735 1.00 82.38 88 LYS A N 1
ATOM 701 C CA . LYS A 1 88 ? -15.770 -0.976 -5.895 1.00 82.38 88 LYS A CA 1
ATOM 702 C C . LYS A 1 88 ? -15.008 -1.338 -7.168 1.00 82.38 88 LYS A C 1
ATOM 704 O O . LYS A 1 88 ? -13.783 -1.322 -7.210 1.00 82.38 88 LYS A O 1
ATOM 709 N N . GLU A 1 89 ? -15.749 -1.656 -8.223 1.00 83.06 89 GLU A N 1
ATOM 710 C CA . GLU A 1 89 ? -15.177 -1.805 -9.560 1.00 83.06 89 GLU A CA 1
ATOM 711 C C . GLU A 1 89 ? -14.361 -0.564 -9.967 1.00 83.06 89 GLU A C 1
ATOM 713 O O . GLU A 1 89 ? -14.753 0.569 -9.686 1.00 83.06 89 GLU A O 1
ATOM 718 N N . GLY A 1 90 ? -13.207 -0.790 -10.593 1.00 80.31 90 GLY A N 1
ATOM 719 C CA . GLY A 1 90 ? -12.253 0.244 -10.992 1.00 80.31 90 GLY A CA 1
ATOM 720 C C . GLY A 1 90 ? -11.305 0.705 -9.881 1.00 80.31 90 GLY A C 1
ATOM 721 O O . GLY A 1 90 ? -10.274 1.306 -10.185 1.00 80.31 90 GLY A O 1
ATOM 722 N N . GLU A 1 91 ? -11.592 0.401 -8.613 1.00 80.00 91 GLU A N 1
ATOM 723 C CA . GLU A 1 91 ? -10.722 0.765 -7.492 1.00 80.00 91 GLU A CA 1
ATOM 724 C C . GLU A 1 91 ? -9.570 -0.235 -7.317 1.00 80.00 91 GLU A C 1
ATOM 726 O O . GLU A 1 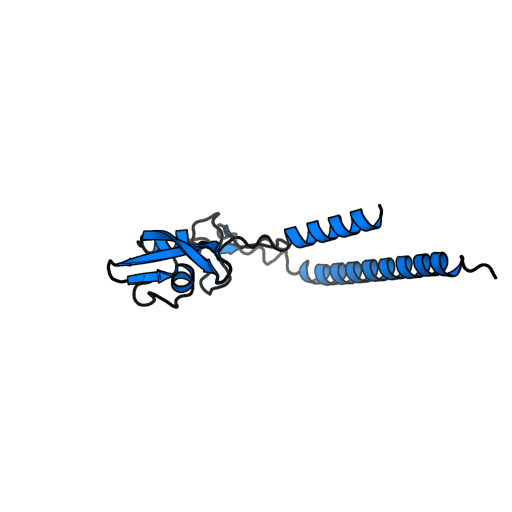91 ? -9.663 -1.419 -7.657 1.00 80.00 91 GLU A O 1
ATOM 731 N N . VAL A 1 92 ? -8.454 0.264 -6.781 1.00 75.06 92 VAL A N 1
ATOM 732 C CA . VAL A 1 92 ? -7.252 -0.530 -6.513 1.00 75.06 92 VAL A CA 1
ATOM 733 C C . VAL A 1 92 ? -7.429 -1.422 -5.283 1.00 75.06 92 VAL A C 1
ATOM 735 O O . VAL A 1 92 ? -7.869 -0.992 -4.218 1.00 75.06 92 VAL A O 1
ATOM 738 N N . VAL A 1 93 ? -7.021 -2.679 -5.420 1.00 76.56 93 VAL A N 1
ATOM 739 C CA . VAL A 1 93 ? -7.071 -3.719 -4.395 1.00 76.56 93 VAL A CA 1
ATOM 740 C C . VAL A 1 93 ? -5.674 -3.929 -3.832 1.00 76.56 93 VAL A C 1
ATOM 742 O O . VAL A 1 93 ? -4.732 -4.308 -4.533 1.00 76.56 93 VAL A O 1
ATOM 745 N N . TRP A 1 94 ? -5.541 -3.727 -2.527 1.00 67.69 94 TRP A N 1
ATOM 746 C CA . TRP A 1 94 ? -4.272 -3.880 -1.832 1.00 67.69 94 TRP A CA 1
ATOM 747 C C . TRP A 1 94 ? -3.998 -5.338 -1.474 1.00 67.69 94 TRP A C 1
ATOM 749 O O . TRP A 1 94 ? -4.630 -5.926 -0.600 1.00 67.69 94 TRP A O 1
ATOM 759 N N . THR A 1 95 ? -3.019 -5.923 -2.158 1.00 60.75 95 THR A N 1
ATOM 760 C CA . THR A 1 95 ? -2.706 -7.357 -2.104 1.00 60.75 95 THR A CA 1
ATOM 761 C C . THR A 1 95 ? -1.947 -7.790 -0.850 1.00 60.75 95 THR A C 1
ATOM 763 O O . THR A 1 95 ? -1.912 -8.980 -0.544 1.00 60.75 95 THR A O 1
ATOM 766 N N . SER A 1 96 ? -1.354 -6.856 -0.105 1.00 55.09 96 SER A N 1
ATOM 767 C CA . SER A 1 96 ? -0.373 -7.157 0.947 1.00 55.09 96 SER A CA 1
AT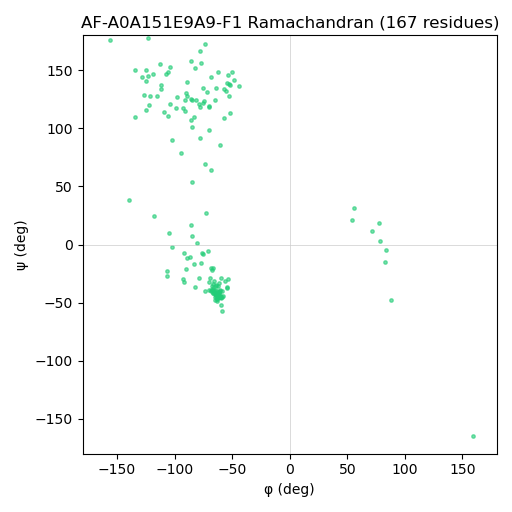OM 768 C C . SER A 1 96 ? -0.958 -7.728 2.246 1.00 55.09 96 SER A C 1
ATOM 770 O O . SER A 1 96 ? -0.189 -8.132 3.111 1.00 55.09 96 SER A O 1
ATOM 772 N N . TYR A 1 97 ? -2.284 -7.763 2.414 1.00 50.88 97 TYR A N 1
ATOM 773 C CA . TYR A 1 97 ? -2.897 -8.042 3.719 1.00 50.88 97 TYR A CA 1
ATOM 774 C C . TYR A 1 97 ? -4.136 -8.957 3.676 1.00 50.88 97 TYR A C 1
ATOM 776 O O . TYR A 1 97 ? -5.081 -8.782 4.442 1.00 50.88 97 TYR A O 1
ATOM 784 N N . GLY A 1 98 ? -4.116 -9.968 2.805 1.00 46.94 98 GLY A N 1
ATOM 785 C CA . GLY A 1 98 ? -4.984 -11.149 2.923 1.00 46.94 98 GLY A CA 1
ATOM 786 C C . GLY A 1 98 ? -6.355 -11.038 2.256 1.00 46.94 98 GLY A C 1
ATOM 787 O O . GLY A 1 98 ? -6.700 -11.919 1.473 1.00 46.94 98 GLY A O 1
ATOM 788 N N . ASP A 1 99 ? -7.095 -9.948 2.459 1.00 55.84 99 ASP A N 1
ATOM 789 C CA . ASP A 1 99 ? -8.484 -9.879 1.983 1.00 55.84 99 ASP A CA 1
ATOM 790 C C . ASP A 1 99 ? -8.605 -9.053 0.700 1.00 55.84 99 ASP A C 1
ATOM 792 O O . ASP A 1 99 ? -8.822 -7.840 0.714 1.00 55.84 99 ASP A O 1
ATOM 796 N N . ARG A 1 100 ? -8.475 -9.738 -0.441 1.00 66.12 100 ARG A N 1
ATOM 797 C CA . ARG A 1 100 ? -8.756 -9.191 -1.775 1.00 66.12 100 ARG A CA 1
ATOM 798 C C . ARG A 1 100 ? -10.268 -9.053 -1.974 1.00 66.12 100 ARG A C 1
ATOM 800 O O . ARG A 1 100 ? -10.862 -9.831 -2.716 1.00 66.12 100 ARG A O 1
ATOM 807 N N . CYS A 1 101 ? -10.922 -8.137 -1.267 1.00 74.69 101 CYS A N 1
ATOM 808 C CA . CYS A 1 101 ? -12.367 -8.020 -1.401 1.00 74.69 101 CYS A CA 1
ATOM 809 C C . CYS A 1 101 ? -12.759 -6.983 -2.457 1.00 74.69 101 CYS A C 1
ATOM 811 O O . CYS A 1 101 ? -12.486 -5.794 -2.316 1.00 74.69 101 CYS A O 1
ATOM 813 N N . CYS A 1 102 ? -13.438 -7.463 -3.494 1.00 81.69 102 CYS A N 1
ATOM 814 C CA . CYS A 1 102 ? -14.074 -6.681 -4.542 1.00 81.69 102 CYS A CA 1
ATOM 815 C C . CYS A 1 102 ? -15.593 -6.820 -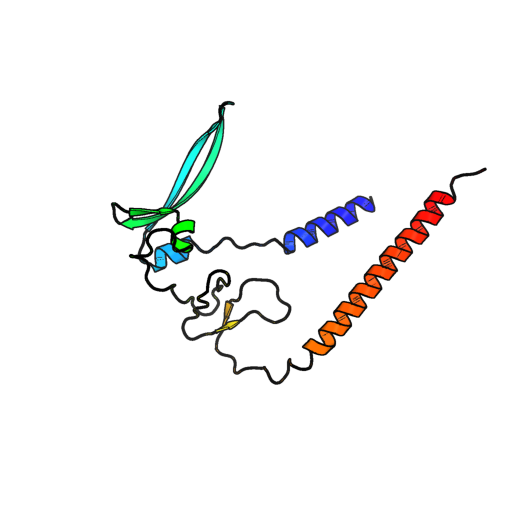4.405 1.00 81.69 102 CYS A C 1
ATOM 817 O O . CYS A 1 102 ? -16.106 -7.921 -4.181 1.00 81.69 102 CYS A O 1
ATOM 819 N N . LYS A 1 103 ? -16.339 -5.714 -4.476 1.00 80.88 103 LYS A N 1
ATOM 820 C CA . LYS A 1 103 ? -17.793 -5.742 -4.266 1.00 80.88 103 LYS A CA 1
ATOM 821 C C . LYS A 1 103 ? -18.512 -6.268 -5.516 1.00 80.88 103 LYS A C 1
ATOM 823 O O . LYS A 1 103 ? -18.875 -5.491 -6.390 1.00 80.88 103 LYS A O 1
ATOM 828 N N . GLY A 1 104 ? -18.738 -7.584 -5.576 1.00 76.00 104 GLY A N 1
ATOM 829 C CA . GLY A 1 104 ? -19.424 -8.251 -6.699 1.00 76.00 104 GLY A CA 1
ATOM 830 C C . GLY A 1 104 ? -18.549 -8.476 -7.939 1.00 76.00 104 GLY A C 1
ATOM 831 O O . GLY A 1 104 ? -19.022 -9.000 -8.941 1.00 76.00 104 GLY A O 1
ATOM 832 N N . THR A 1 105 ? -17.275 -8.109 -7.850 1.00 84.94 105 THR A N 1
ATOM 833 C CA . THR A 1 105 ? -16.255 -8.171 -8.900 1.00 84.94 105 THR A CA 1
ATOM 834 C C . THR A 1 105 ? -15.069 -9.014 -8.427 1.00 84.94 105 THR A C 1
ATOM 836 O O . THR A 1 105 ? -15.078 -9.505 -7.294 1.00 84.94 105 THR A O 1
ATOM 839 N N . GLU A 1 106 ? -14.055 -9.215 -9.269 1.00 82.50 106 GLU A N 1
ATOM 840 C CA . GLU A 1 106 ? -12.827 -9.917 -8.877 1.00 82.50 106 GLU A CA 1
ATOM 841 C C . GLU A 1 106 ? -11.585 -9.028 -9.008 1.00 82.50 106 GLU A C 1
ATOM 843 O O . GLU A 1 106 ? -11.517 -8.175 -9.895 1.00 82.50 106 GLU A O 1
ATOM 848 N N . PRO A 1 107 ? -10.586 -9.206 -8.124 1.00 84.31 107 PRO A N 1
ATOM 849 C CA . PRO A 1 107 ? -9.315 -8.515 -8.257 1.00 84.31 107 PRO A CA 1
ATOM 850 C C . PRO A 1 107 ? -8.573 -9.085 -9.462 1.00 84.31 107 PRO A C 1
ATOM 852 O O . PRO A 1 107 ? -8.195 -10.259 -9.451 1.00 84.31 107 PRO A O 1
ATOM 855 N N . SER A 1 108 ? -8.300 -8.252 -10.459 1.00 83.25 108 SER A N 1
ATOM 856 C CA . SER A 1 108 ? -7.499 -8.627 -11.619 1.00 83.25 108 SER A CA 1
ATOM 857 C C . SER A 1 108 ? -6.324 -7.679 -11.795 1.00 83.25 108 SER A C 1
ATOM 859 O O . SER A 1 108 ? -6.422 -6.469 -11.595 1.00 83.25 108 SER A O 1
ATOM 861 N N . LEU A 1 109 ? -5.184 -8.250 -12.164 1.00 78.94 109 LEU A N 1
ATOM 862 C CA . LEU A 1 109 ? -4.025 -7.512 -12.638 1.00 78.94 109 LEU A CA 1
ATOM 863 C C . LEU A 1 109 ? -3.678 -8.097 -14.008 1.00 78.94 109 LEU A C 1
ATOM 865 O O . LEU A 1 109 ? -3.333 -9.281 -14.068 1.00 78.94 109 LEU A O 1
ATOM 869 N N . PRO A 1 110 ? -3.777 -7.320 -15.102 1.00 74.75 110 PRO A N 1
ATOM 870 C CA . PRO A 1 110 ? -3.472 -7.834 -16.426 1.00 74.75 110 PRO A CA 1
ATOM 871 C C . PRO A 1 110 ? -2.067 -8.439 -16.483 1.00 74.75 110 PRO A C 1
ATOM 873 O O . PRO A 1 110 ? -1.104 -7.896 -15.933 1.00 74.75 110 PRO A O 1
ATOM 876 N N . SER A 1 111 ? -1.943 -9.573 -17.170 1.00 72.06 111 SER A N 1
ATOM 877 C CA . SER A 1 111 ? -0.665 -10.267 -17.317 1.00 72.06 111 SER A CA 1
ATOM 878 C C . SER A 1 111 ? 0.408 -9.348 -17.901 1.00 72.06 111 SER A C 1
ATOM 880 O O . SER A 1 111 ? 0.199 -8.682 -18.911 1.00 72.06 111 SER A O 1
ATOM 882 N N . GLY A 1 112 ? 1.584 -9.331 -17.272 1.00 68.31 112 GLY A N 1
ATOM 883 C CA . GLY A 1 112 ? 2.712 -8.497 -17.701 1.00 68.31 112 GLY A CA 1
ATOM 884 C C . GLY A 1 112 ? 2.670 -7.052 -17.197 1.00 68.31 112 GLY A C 1
ATOM 885 O O . GLY A 1 112 ? 3.655 -6.336 -17.372 1.00 68.31 112 GLY A O 1
ATOM 886 N N . VAL A 1 113 ? 1.599 -6.637 -16.516 1.00 68.88 113 VAL A N 1
ATOM 887 C CA . VAL A 1 113 ? 1.526 -5.334 -15.848 1.00 68.88 113 VAL A CA 1
ATOM 888 C C . VAL A 1 113 ? 2.062 -5.468 -14.423 1.00 68.88 113 VAL A C 1
ATOM 890 O O . VAL A 1 113 ? 1.654 -6.342 -13.662 1.00 68.88 113 VAL A O 1
ATOM 893 N N . ARG A 1 114 ? 3.007 -4.599 -14.049 1.00 65.81 114 ARG A N 1
ATOM 894 C CA . ARG A 1 114 ? 3.429 -4.428 -12.652 1.00 65.81 114 ARG A CA 1
ATOM 895 C C . ARG A 1 114 ? 2.554 -3.354 -12.018 1.00 65.81 114 ARG A C 1
ATOM 897 O O . ARG A 1 114 ? 2.422 -2.277 -12.587 1.00 65.81 114 ARG A O 1
ATOM 904 N N . GLY A 1 115 ? 1.982 -3.631 -10.851 1.00 70.31 115 GLY A N 1
ATOM 905 C CA . GLY A 1 115 ? 1.126 -2.676 -10.155 1.00 70.31 115 GLY A CA 1
ATOM 906 C C . GLY A 1 115 ? 0.200 -3.342 -9.147 1.00 70.31 115 GLY A C 1
ATOM 907 O O . GLY A 1 115 ? 0.404 -4.494 -8.762 1.00 70.31 115 GLY A O 1
ATOM 908 N N . GLN A 1 116 ? -0.810 -2.592 -8.718 1.00 72.62 116 GLN A N 1
ATOM 909 C CA . GLN A 1 116 ? -1.878 -3.084 -7.850 1.00 72.62 116 GLN A CA 1
ATOM 910 C C . GLN A 1 116 ? -3.010 -3.641 -8.702 1.00 72.62 116 GLN A C 1
ATOM 912 O O . GLN A 1 116 ? -3.329 -3.071 -9.744 1.00 72.62 116 GLN A O 1
ATOM 917 N N . ALA A 1 117 ? -3.594 -4.759 -8.271 1.00 77.75 117 ALA A N 1
ATOM 918 C CA . ALA A 1 117 ? -4.788 -5.291 -8.915 1.00 77.75 117 ALA A CA 1
ATOM 919 C C . ALA A 1 117 ? -5.926 -4.273 -8.786 1.00 77.75 117 ALA A C 1
ATOM 921 O O . ALA A 1 117 ? -5.992 -3.560 -7.788 1.00 77.75 117 ALA A O 1
ATOM 922 N N . THR A 1 118 ? -6.821 -4.213 -9.760 1.00 84.38 118 THR A N 1
ATOM 923 C CA . THR A 1 118 ? -8.063 -3.439 -9.670 1.00 84.38 118 THR A CA 1
ATOM 924 C C . THR A 1 118 ? -9.249 -4.389 -9.642 1.00 84.38 118 THR A C 1
ATOM 926 O O . THR A 1 118 ? -9.156 -5.527 -10.107 1.00 84.38 118 THR A O 1
ATOM 929 N N . CYS A 1 119 ? -10.369 -3.956 -9.071 1.00 85.94 119 CYS A N 1
ATOM 930 C CA . CYS A 1 119 ? -11.600 -4.728 -9.175 1.00 85.94 119 CYS A CA 1
ATOM 931 C C . CYS A 1 119 ? -12.188 -4.585 -10.574 1.00 85.94 119 CYS A C 1
ATOM 933 O O . CYS A 1 119 ? -12.476 -3.471 -11.011 1.00 85.94 119 CYS A O 1
ATOM 935 N N . VAL A 1 120 ? -12.395 -5.704 -11.253 1.00 85.06 120 VAL A N 1
ATOM 936 C CA . VAL A 1 120 ? -13.012 -5.755 -12.581 1.00 85.06 120 VAL A CA 1
ATOM 937 C C . VAL A 1 120 ? -14.203 -6.697 -12.554 1.00 85.06 120 VAL A C 1
ATOM 939 O O . VAL A 1 120 ? -14.224 -7.656 -11.773 1.00 85.06 120 VAL A O 1
ATOM 942 N N . GLU A 1 121 ? -15.202 -6.428 -13.392 1.00 84.38 121 GLU A N 1
ATOM 943 C CA . GLU A 1 121 ? -16.303 -7.363 -13.605 1.00 84.38 121 GLU A CA 1
ATOM 944 C C . GLU A 1 121 ? -15.760 -8.775 -13.859 1.00 84.38 121 GLU A C 1
ATOM 946 O O . GLU A 1 121 ? -14.705 -8.939 -14.477 1.00 84.38 121 GLU A O 1
ATOM 951 N N . LYS A 1 122 ? -16.445 -9.793 -13.321 1.00 68.50 122 LYS A N 1
ATOM 952 C CA . LYS A 1 122 ? -16.089 -11.204 -13.501 1.00 68.50 122 LYS A CA 1
ATOM 953 C C . LYS A 1 122 ? -16.141 -11.550 -14.987 1.00 68.50 122 LYS A C 1
ATOM 955 O O . LYS A 1 122 ? -17.147 -12.036 -15.497 1.00 68.50 122 LYS A O 1
ATOM 960 N N . VAL A 1 123 ? -15.049 -11.304 -15.695 1.00 62.09 123 VAL A N 1
ATOM 961 C CA . VAL A 1 123 ? -14.868 -11.832 -17.036 1.00 62.09 123 VAL A CA 1
ATOM 962 C C . VAL A 1 123 ? -14.666 -13.326 -16.842 1.00 62.09 123 VAL A C 1
ATOM 964 O O . VAL A 1 123 ? -13.754 -13.736 -16.125 1.00 62.09 123 VAL A O 1
ATOM 967 N N . ALA A 1 124 ? -15.563 -14.132 -17.418 1.00 53.78 124 ALA A N 1
ATOM 968 C CA . ALA A 1 124 ? -15.439 -15.584 -17.419 1.00 53.78 124 ALA A CA 1
ATOM 969 C C . ALA A 1 124 ? -13.985 -15.968 -17.751 1.00 53.78 124 ALA A C 1
ATOM 971 O O . ALA A 1 124 ? -13.395 -15.332 -18.633 1.00 53.78 124 ALA A O 1
ATOM 972 N N . PRO A 1 125 ? -13.397 -16.935 -17.027 1.00 51.09 125 PRO A N 1
ATOM 973 C CA . PRO A 1 125 ? -11.968 -17.197 -17.079 1.00 51.09 125 PRO A CA 1
ATOM 974 C C . PRO A 1 125 ? -11.523 -17.366 -18.531 1.00 51.09 125 PRO A C 1
ATOM 976 O O . PRO A 1 125 ? -11.879 -18.336 -19.195 1.00 51.09 125 PRO A O 1
ATOM 979 N N . GLN A 1 126 ? -10.707 -16.431 -19.023 1.00 50.72 126 GLN A N 1
ATOM 980 C CA . GLN A 1 126 ? -9.964 -16.575 -20.281 1.00 50.72 126 GLN A CA 1
ATOM 981 C C . GLN A 1 126 ? -8.802 -17.582 -20.129 1.00 50.72 126 GLN A C 1
ATOM 983 O O . GLN A 1 126 ? -7.793 -17.509 -20.836 1.00 50.72 126 GLN A O 1
ATOM 988 N N . ASP A 1 127 ? -8.936 -18.533 -19.202 1.00 46.19 127 ASP A N 1
ATOM 989 C CA . ASP A 1 127 ? -7.906 -19.496 -18.822 1.00 46.19 127 ASP A CA 1
ATOM 990 C C . ASP A 1 127 ? -7.648 -20.551 -19.907 1.00 46.19 127 ASP A C 1
ATOM 992 O O . ASP A 1 127 ? -6.670 -21.288 -19.819 1.00 46.19 127 ASP A O 1
ATOM 996 N N . GLU A 1 128 ? -8.422 -20.583 -20.995 1.00 48.03 128 GLU A N 1
ATOM 997 C CA . GLU A 1 128 ? -8.136 -21.485 -22.118 1.00 48.03 128 GLU A CA 1
ATOM 998 C C . GLU A 1 128 ? -7.151 -20.921 -23.157 1.00 48.03 128 GLU A C 1
ATOM 1000 O O . GLU A 1 128 ? -6.649 -21.684 -23.982 1.00 48.03 128 GLU A O 1
ATOM 1005 N N . ILE A 1 129 ? -6.791 -19.628 -23.124 1.00 52.22 129 ILE A N 1
ATOM 1006 C CA . ILE A 1 129 ? -5.904 -19.051 -24.162 1.00 52.22 129 ILE A CA 1
ATOM 1007 C C . ILE A 1 129 ? -4.478 -18.770 -23.648 1.00 52.22 129 ILE A C 1
ATOM 1009 O O . ILE A 1 129 ? -3.518 -18.833 -24.422 1.00 52.22 129 ILE A O 1
ATOM 1013 N N . MET A 1 130 ? -4.275 -18.523 -22.347 1.00 45.19 130 MET A N 1
ATOM 1014 C CA . MET A 1 130 ? -2.948 -18.129 -21.828 1.00 45.19 130 MET A CA 1
ATOM 1015 C C . MET A 1 130 ? -2.027 -19.287 -21.415 1.00 45.19 130 MET A C 1
ATOM 1017 O O . MET A 1 130 ? -0.821 -19.061 -21.259 1.00 45.19 130 MET A O 1
ATOM 1021 N N . GLY A 1 131 ? -2.532 -20.524 -21.323 1.00 45.47 131 GLY A N 1
ATOM 1022 C CA . GLY A 1 131 ? -1.725 -21.706 -20.980 1.00 45.47 131 GLY A CA 1
ATOM 1023 C C . GLY A 1 131 ? -0.521 -21.927 -21.908 1.00 45.47 131 GLY A C 1
ATOM 1024 O O . GLY A 1 131 ? 0.547 -22.324 -21.453 1.00 45.47 131 GLY A O 1
ATOM 1025 N N . ASN A 1 132 ? -0.635 -21.537 -23.183 1.00 49.19 132 ASN A N 1
ATOM 1026 C CA . ASN A 1 132 ? 0.435 -21.697 -24.178 1.00 49.19 132 ASN A CA 1
ATOM 1027 C C . ASN A 1 132 ? 1.385 -20.490 -24.306 1.00 49.19 132 ASN A C 1
ATOM 1029 O O . ASN A 1 132 ? 2.390 -20.565 -25.019 1.00 49.19 132 ASN A O 1
ATOM 1033 N N . ILE A 1 133 ? 1.096 -19.363 -23.646 1.00 52.28 133 ILE A N 1
ATOM 1034 C CA . ILE A 1 133 ? 1.948 -18.160 -23.711 1.00 52.28 133 ILE A CA 1
ATOM 1035 C C . ILE A 1 133 ? 2.979 -18.165 -22.577 1.00 52.28 133 ILE A C 1
ATOM 1037 O O . ILE A 1 133 ? 4.107 -17.715 -22.779 1.00 52.28 133 ILE A O 1
ATOM 1041 N N . SER A 1 134 ? 2.635 -18.727 -21.413 1.00 48.62 134 SER A N 1
ATOM 1042 C CA . SER A 1 134 ? 3.541 -18.816 -20.257 1.00 48.62 134 SER A CA 1
ATOM 1043 C C . SER A 1 134 ? 4.809 -19.625 -20.568 1.00 48.62 134 SER A C 1
ATOM 1045 O O . SER A 1 134 ? 5.920 -19.200 -20.240 1.00 48.62 134 SER A O 1
ATOM 1047 N N . GLU A 1 135 ? 4.673 -20.726 -21.312 1.00 54.88 135 GLU A N 1
ATOM 1048 C CA . GLU A 1 135 ? 5.812 -21.557 -21.716 1.00 54.88 135 GLU A CA 1
ATOM 1049 C C . GLU A 1 135 ? 6.729 -20.829 -22.720 1.00 54.88 135 GLU A C 1
ATOM 1051 O O . GLU A 1 135 ? 7.955 -20.828 -22.586 1.00 54.88 135 GLU A O 1
ATOM 1056 N N . LYS A 1 136 ? 6.144 -20.080 -23.668 1.00 55.38 136 LYS A N 1
ATOM 1057 C CA . LYS A 1 136 ? 6.903 -19.244 -24.615 1.00 55.38 136 LYS A CA 1
ATOM 1058 C C . LYS A 1 136 ? 7.553 -18.033 -23.939 1.00 55.38 136 LYS A C 1
ATOM 1060 O O . LYS A 1 136 ? 8.646 -17.628 -24.338 1.00 55.38 136 LYS A O 1
ATOM 1065 N N . ALA A 1 137 ? 6.935 -17.467 -22.904 1.00 57.75 137 ALA A N 1
ATOM 1066 C CA . ALA A 1 137 ? 7.480 -16.332 -22.162 1.00 57.75 137 ALA A CA 1
ATOM 1067 C C . ALA A 1 137 ? 8.765 -16.694 -21.396 1.00 57.75 137 ALA A C 1
ATOM 1069 O O . ALA A 1 137 ? 9.656 -15.851 -21.267 1.00 57.75 137 ALA A O 1
ATOM 1070 N N . GLY A 1 138 ? 8.897 -17.944 -20.935 1.00 66.31 138 GLY A N 1
ATOM 1071 C CA . GLY A 1 138 ? 10.141 -18.455 -20.352 1.00 66.31 138 GLY A CA 1
ATOM 1072 C C . GLY A 1 138 ? 11.302 -18.432 -21.351 1.00 66.31 138 GLY A C 1
ATOM 1073 O O . GLY A 1 138 ? 12.383 -17.929 -21.039 1.00 66.31 138 GLY A O 1
ATOM 1074 N N . ILE A 1 139 ? 11.047 -18.878 -22.584 1.00 73.38 139 ILE A N 1
ATOM 1075 C CA . ILE A 1 139 ? 12.046 -18.909 -23.663 1.00 73.38 139 ILE A CA 1
ATOM 1076 C C . ILE A 1 139 ? 12.469 -17.487 -24.050 1.00 73.38 139 ILE A C 1
ATOM 1078 O O . ILE A 1 139 ? 13.661 -17.204 -24.129 1.00 73.38 139 ILE A O 1
ATOM 1082 N N . TRP A 1 140 ? 11.525 -16.556 -24.213 1.00 71.75 140 TRP A N 1
ATOM 1083 C CA . TRP A 1 140 ? 11.853 -15.164 -24.549 1.00 71.75 140 TRP A CA 1
ATOM 1084 C C . TRP A 1 140 ? 12.653 -14.449 -23.454 1.00 71.75 140 TRP A C 1
ATOM 1086 O O . TRP A 1 140 ? 13.550 -13.665 -23.768 1.00 71.75 140 TRP A O 1
ATOM 1096 N N . LYS A 1 141 ? 12.394 -14.747 -22.173 1.00 74.75 141 LYS A N 1
ATOM 1097 C CA . LYS A 1 141 ? 13.213 -14.236 -21.061 1.00 74.75 141 LYS A CA 1
ATOM 1098 C C . LYS A 1 141 ? 14.638 -14.785 -21.105 1.00 74.75 141 LYS A C 1
ATOM 1100 O O . LYS A 1 141 ? 15.580 -14.019 -20.909 1.00 74.75 141 LYS A O 1
ATOM 1105 N N . LEU A 1 142 ? 14.797 -16.078 -21.391 1.00 76.06 142 LEU A N 1
ATOM 1106 C CA . LEU A 1 142 ? 16.108 -16.711 -21.538 1.00 76.06 142 LEU A CA 1
ATOM 1107 C C . LEU A 1 142 ? 16.887 -16.103 -22.716 1.00 76.06 142 LEU A C 1
ATOM 1109 O O . LEU A 1 142 ? 18.042 -15.712 -22.558 1.00 76.06 142 LEU A O 1
ATOM 1113 N N . VAL A 1 143 ? 16.235 -15.949 -23.873 1.00 82.31 143 VAL A N 1
ATOM 1114 C CA . VAL A 1 143 ? 16.819 -15.315 -25.065 1.00 82.31 143 VAL A CA 1
ATOM 1115 C C . VAL A 1 143 ? 17.227 -13.872 -24.762 1.00 82.31 143 VAL A C 1
ATOM 1117 O O . VAL A 1 143 ? 18.352 -13.479 -25.065 1.00 82.31 143 VAL A O 1
ATOM 1120 N N . GLY A 1 144 ? 16.365 -13.099 -24.094 1.00 81.44 144 GLY A N 1
ATOM 1121 C CA . GLY A 1 144 ? 16.681 -11.736 -23.664 1.00 81.44 144 GLY A CA 1
ATOM 1122 C C . GLY A 1 144 ? 17.909 -11.672 -22.751 1.00 81.44 144 GLY A C 1
ATOM 1123 O O . GLY A 1 144 ? 18.792 -10.842 -22.966 1.00 81.44 144 GLY A O 1
ATOM 1124 N N . ALA A 1 145 ? 18.018 -12.584 -21.780 1.00 81.38 145 ALA A N 1
ATOM 1125 C CA . ALA A 1 145 ? 19.173 -12.662 -20.886 1.00 81.38 145 ALA A CA 1
ATOM 1126 C C . ALA A 1 145 ? 20.480 -12.980 -21.638 1.00 81.38 145 ALA A C 1
ATOM 1128 O O . ALA A 1 145 ? 21.506 -12.350 -21.373 1.00 81.38 145 ALA A O 1
ATOM 1129 N N . ILE A 1 146 ? 20.441 -13.900 -22.610 1.00 86.38 146 ILE A N 1
ATOM 1130 C CA . ILE A 1 146 ? 21.603 -14.257 -23.441 1.00 86.38 146 ILE A CA 1
ATOM 1131 C C . ILE A 1 146 ? 22.064 -13.060 -24.284 1.00 86.38 146 ILE A C 1
ATOM 1133 O O . ILE A 1 146 ? 23.260 -12.772 -24.338 1.00 86.38 146 ILE A O 1
ATOM 1137 N N . VAL A 1 147 ? 21.131 -12.329 -24.900 1.00 88.88 147 VAL A N 1
ATOM 1138 C CA . VAL A 1 147 ? 21.449 -11.140 -25.710 1.00 88.88 147 VAL A CA 1
ATOM 1139 C C . VAL A 1 147 ? 22.107 -10.051 -24.860 1.00 88.88 147 VAL A C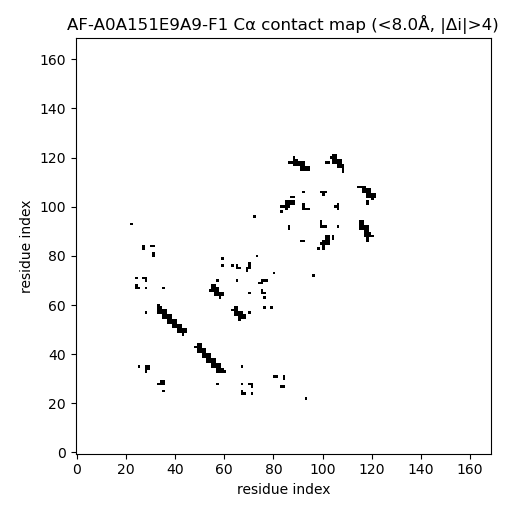 1
ATOM 1141 O O . VAL A 1 147 ? 23.109 -9.469 -25.278 1.00 88.88 147 VAL A O 1
ATOM 1144 N N . VAL A 1 148 ? 21.604 -9.808 -23.645 1.00 86.25 148 VAL A N 1
ATOM 1145 C CA . VAL A 1 148 ? 22.206 -8.838 -22.714 1.00 86.25 148 VAL A CA 1
ATOM 1146 C C . VAL A 1 148 ? 23.620 -9.267 -22.303 1.00 86.25 148 VAL A C 1
ATOM 1148 O O . VAL A 1 148 ? 24.535 -8.443 -22.313 1.00 86.25 148 VAL A O 1
ATOM 1151 N N . MET A 1 149 ? 23.830 -10.552 -22.006 1.00 88.31 149 MET A N 1
ATOM 1152 C CA . MET A 1 149 ? 25.153 -11.107 -21.685 1.00 88.31 149 MET A CA 1
ATOM 1153 C C . MET A 1 149 ? 26.155 -10.933 -22.833 1.00 88.31 149 MET A C 1
ATOM 1155 O O . MET A 1 149 ? 27.274 -10.467 -22.609 1.00 88.31 149 MET A O 1
ATOM 1159 N N . LEU A 1 150 ? 25.749 -11.247 -24.067 1.00 89.56 150 LEU A N 1
ATOM 1160 C CA . LEU A 1 150 ? 26.585 -11.055 -25.255 1.00 89.56 150 LEU A CA 1
ATOM 1161 C C . LEU A 1 150 ? 26.942 -9.581 -25.461 1.00 89.56 150 LEU A C 1
ATOM 1163 O O . LEU A 1 150 ? 28.094 -9.260 -25.751 1.00 89.56 150 LEU A O 1
ATOM 1167 N N . PHE A 1 151 ? 25.983 -8.678 -25.261 1.00 88.81 151 PHE A N 1
ATOM 1168 C CA . PHE A 1 151 ? 26.226 -7.244 -25.376 1.00 88.81 151 PHE A CA 1
ATOM 1169 C C . PHE A 1 151 ? 27.257 -6.750 -24.349 1.00 88.81 151 PHE A C 1
ATOM 1171 O O . PHE A 1 151 ? 28.184 -6.024 -24.709 1.00 88.81 151 PHE A O 1
ATOM 1178 N N . ILE A 1 152 ? 27.153 -7.189 -23.089 1.00 88.62 152 ILE A N 1
ATOM 1179 C CA . ILE A 1 152 ? 28.127 -6.858 -22.036 1.00 88.62 152 ILE A CA 1
ATOM 1180 C C . ILE A 1 152 ? 29.527 -7.362 -22.413 1.00 88.62 152 ILE A C 1
ATOM 1182 O O . ILE A 1 152 ? 30.494 -6.605 -22.316 1.00 88.62 152 ILE A O 1
ATOM 1186 N N . LEU A 1 153 ? 29.640 -8.602 -22.898 1.00 90.69 153 LEU A N 1
ATOM 1187 C CA . LEU A 1 153 ? 30.910 -9.171 -23.361 1.00 90.69 153 LEU A CA 1
ATOM 1188 C C . LEU A 1 153 ? 31.533 -8.351 -24.495 1.00 90.69 153 LEU A C 1
ATOM 1190 O O . LEU A 1 153 ? 32.722 -8.043 -24.441 1.00 90.69 153 LEU A O 1
ATOM 1194 N N . ILE A 1 154 ? 30.738 -7.943 -25.487 1.00 91.00 154 ILE A N 1
ATOM 1195 C CA . ILE A 1 154 ? 31.209 -7.104 -26.599 1.00 91.00 154 ILE A CA 1
ATOM 1196 C C . ILE A 1 154 ? 31.741 -5.765 -26.079 1.00 91.00 154 ILE A C 1
ATOM 1198 O O . ILE A 1 154 ? 32.825 -5.337 -26.479 1.00 91.00 154 ILE A O 1
ATOM 1202 N N . VAL A 1 155 ? 31.022 -5.117 -25.157 1.00 89.50 155 VAL A N 1
ATOM 1203 C CA . VAL A 1 155 ? 31.461 -3.851 -24.552 1.00 89.50 155 VAL A CA 1
ATOM 1204 C C . VAL A 1 155 ? 32.776 -4.026 -23.789 1.00 89.50 155 VAL A C 1
ATOM 1206 O O . VAL A 1 155 ? 33.657 -3.174 -23.912 1.00 89.50 155 VAL A O 1
ATOM 1209 N N . ILE A 1 156 ? 32.945 -5.128 -23.051 1.00 89.50 156 ILE A N 1
ATOM 1210 C CA . ILE A 1 156 ? 34.197 -5.440 -22.346 1.00 89.50 156 ILE A CA 1
ATOM 1211 C C . ILE A 1 156 ? 35.340 -5.636 -23.346 1.00 89.50 156 ILE A C 1
ATOM 1213 O O . ILE A 1 156 ? 36.384 -5.014 -23.184 1.00 89.50 156 ILE A O 1
ATOM 1217 N N . VAL A 1 157 ? 35.147 -6.440 -24.395 1.00 89.75 157 VAL A N 1
ATOM 1218 C CA . VAL A 1 157 ? 36.186 -6.737 -25.400 1.00 89.75 157 VAL A CA 1
ATOM 1219 C C . VAL A 1 157 ? 36.606 -5.486 -26.177 1.00 89.75 157 VAL A C 1
ATOM 1221 O O . VAL A 1 157 ? 37.796 -5.252 -26.389 1.00 89.75 157 VAL A O 1
ATOM 1224 N N . ILE A 1 158 ? 35.648 -4.655 -26.594 1.00 88.31 158 ILE A N 1
ATOM 1225 C CA . ILE A 1 158 ? 35.955 -3.386 -27.269 1.00 88.31 158 ILE A CA 1
ATOM 1226 C C . ILE A 1 158 ? 36.648 -2.431 -26.290 1.00 88.31 158 ILE A C 1
ATOM 1228 O O . ILE A 1 158 ? 37.630 -1.784 -26.653 1.00 88.31 158 ILE A O 1
ATOM 1232 N N . GLY A 1 159 ? 36.170 -2.369 -25.045 1.00 84.44 159 GLY A N 1
ATOM 1233 C CA . GLY A 1 159 ? 36.743 -1.534 -23.996 1.00 84.44 159 GLY A CA 1
ATOM 1234 C C . GLY A 1 159 ? 38.191 -1.897 -23.671 1.00 84.44 159 GLY A C 1
ATOM 1235 O O . GLY A 1 159 ? 39.030 -1.002 -23.594 1.00 84.44 159 GLY A O 1
ATOM 1236 N N . THR A 1 160 ? 38.514 -3.185 -23.538 1.00 85.31 160 THR A N 1
ATOM 1237 C CA . THR A 1 160 ? 39.884 -3.644 -23.264 1.00 85.31 160 THR A CA 1
ATOM 1238 C C . THR A 1 160 ? 40.811 -3.406 -24.447 1.00 85.31 160 THR A C 1
ATOM 1240 O O . THR A 1 160 ? 41.931 -2.952 -24.232 1.00 85.31 160 THR A O 1
ATOM 1243 N N . LYS A 1 161 ? 40.356 -3.600 -25.694 1.00 79.06 161 LYS A N 1
ATOM 1244 C CA . LYS A 1 161 ? 41.164 -3.245 -26.873 1.00 79.06 161 LYS A CA 1
ATOM 1245 C C . LYS A 1 161 ? 41.465 -1.749 -26.953 1.00 79.06 161 LYS A C 1
ATOM 1247 O O . LYS A 1 161 ? 42.599 -1.385 -27.246 1.00 79.06 161 LYS A O 1
ATOM 1252 N N . PHE A 1 162 ? 40.490 -0.895 -26.643 1.00 80.06 162 PHE A N 1
ATOM 1253 C CA . PHE A 1 162 ? 40.711 0.553 -26.590 1.00 80.06 162 PHE A CA 1
ATOM 1254 C C . PHE A 1 162 ? 41.656 0.968 -25.455 1.00 80.06 162 PHE A C 1
ATOM 1256 O O . PHE A 1 162 ? 42.485 1.845 -25.654 1.00 80.06 162 PHE A O 1
ATOM 1263 N N . PHE A 1 163 ? 41.563 0.338 -24.281 1.00 73.94 163 PHE A N 1
ATOM 1264 C CA . PHE A 1 163 ? 42.420 0.676 -23.138 1.00 73.94 163 PHE A CA 1
ATOM 1265 C C . PHE A 1 163 ? 43.837 0.092 -23.221 1.00 73.94 163 PHE A C 1
ATOM 1267 O O . PHE A 1 163 ? 44.761 0.667 -22.652 1.00 73.94 163 PHE A O 1
ATOM 1274 N N . MET A 1 164 ? 44.025 -1.050 -23.889 1.00 68.94 164 MET A N 1
ATOM 1275 C CA . MET A 1 164 ? 45.339 -1.697 -24.017 1.00 68.94 164 MET A CA 1
ATOM 1276 C C . MET A 1 164 ? 46.122 -1.223 -25.250 1.00 68.94 164 MET A C 1
ATOM 1278 O O . MET A 1 164 ? 47.342 -1.345 -25.253 1.00 68.94 164 MET A O 1
ATOM 1282 N N . GLY A 1 165 ? 45.458 -0.658 -26.264 1.00 61.47 165 GLY A N 1
ATOM 1283 C CA . GLY A 1 165 ? 46.101 -0.150 -27.484 1.00 61.47 165 GLY A CA 1
ATOM 1284 C C . GLY A 1 165 ? 46.835 1.189 -27.343 1.00 61.47 165 GLY A C 1
ATOM 1285 O O . GLY A 1 165 ? 47.519 1.583 -28.278 1.00 61.47 165 GLY A O 1
ATOM 1286 N N . ASP A 1 166 ? 46.715 1.871 -26.200 1.00 59.16 166 ASP A N 1
ATOM 1287 C CA . ASP A 1 166 ? 47.290 3.211 -25.974 1.00 59.16 166 ASP A CA 1
ATOM 1288 C C . ASP A 1 166 ? 48.542 3.193 -25.074 1.00 59.16 166 ASP A C 1
ATOM 1290 O O . ASP A 1 166 ? 49.049 4.226 -24.642 1.00 59.16 166 ASP A O 1
ATOM 1294 N N . LYS A 1 167 ? 49.072 2.001 -24.771 1.00 58.12 167 LYS A N 1
ATOM 1295 C CA . LYS A 1 167 ? 50.420 1.864 -24.206 1.00 58.12 167 LYS A CA 1
ATOM 1296 C C . LYS A 1 167 ? 51.398 1.618 -25.345 1.00 58.12 167 LYS A C 1
ATOM 1298 O O . LYS A 1 167 ? 51.786 0.482 -25.597 1.00 58.12 167 LYS A O 1
ATOM 1303 N N . GLY A 1 168 ? 51.749 2.699 -26.039 1.00 63.25 168 GLY A N 1
ATOM 1304 C CA . GLY A 1 168 ? 52.914 2.729 -26.914 1.00 63.25 168 GLY A CA 1
ATOM 1305 C C . GLY A 1 168 ? 54.165 2.371 -26.112 1.00 63.25 168 GLY A C 1
ATOM 1306 O O . GLY A 1 168 ? 54.589 3.142 -25.252 1.00 63.25 168 GLY A O 1
ATOM 1307 N N . TYR A 1 169 ? 54.690 1.177 -26.371 1.00 52.12 169 TYR A N 1
ATOM 1308 C CA . TYR A 1 169 ? 56.102 0.849 -26.206 1.00 52.12 169 TYR A CA 1
ATOM 1309 C C . TYR A 1 169 ? 56.777 0.997 -27.565 1.00 52.12 169 TYR A C 1
ATOM 1311 O O . TYR A 1 169 ? 56.134 0.606 -28.569 1.00 52.12 169 TYR A O 1
#

Secondary structure (DSSP, 8-state):
-HHHHHHHHHHHHHHHH---PPP-HHHHHHHTT-EEEEEEEEEEPTT--EEEEEEEEEEEETTEEEEHHHHHTTSSSTTTPPSPPPBPTTSEE-GGGS---BSSSEEE--TT--S-EEEE------TTTTHHHHHHHHHHHHHHHHHHHHHHHHHHHHHHHHHHTT---

Radius of gyration: 25.53 Å; Cα contacts (8 Å, |Δi|>4): 174; chains: 1; bounding box: 76×44×52 Å

Nearest PDB structures (foldseek):
  4fbe-assembly2_B  TM=5.763E-01  e=3.753E-01  Drosophila melanogaster
  7cjg-assembly2_B  TM=5.454E-01  e=2.588E-01  Porphyromonas gingivalis W83
  4fai-assembly1_A  TM=5.745E-01  e=3.994E-01  Drosophila melanogaster
  4fai-assembly2_B  TM=5.743E-01  e=4.810E-01  Drosophila melanogaster
  6qql-assembly2_B  TM=5.334E-01  e=3.994E-01  Porphyromonas gingivalis W83

Foldseek 3Di:
DVVVVVVVVVVVVVVVVPPPDDPVLVVQLVVLVWDKDKDWDFDQDPVRDTDTDIWIWTPLDPVDIDGSVCVVQCNGCVVSGDPRDADEAPDFADPPHPDRHHDQFGFDDPPPDPDTTGTHHCDPDPVVPCPVVVVVVVVVVVVVVVVVVVVVVVCVVVVCCVVVVPPDD

pLDDT: mean 76.7, std 13.48, range [45.19, 95.25]

Mean predicted aligned error: 14.72 Å

Sequence (169 aa):
MKRIILLLGLLLVLHLCFAATAPPVKDYCENQGYEYSTKTIINMTENRTEYNTTKFYCKISDNLTCDAFDFYAYKCGVKNSTKRPCVKEGEVVWTSYGDRCCKGTEPSLPSGVRGQATCVEKVAPQDEIMGNISEKAGIWKLVGAIVVMLFILIVIVIGTKFFMGDKGY